Protein AF-X1VFQ1-F1 (afdb_monomer)

Nearest PDB structures (foldseek):
  4fo6-assembly1_A  TM=7.224E-01  e=3.442E-01  Homo sapiens
  3c5g-assembly1_A  TM=5.691E-01  e=2.830E-01  unclassified
  1no5-assembly2_B  TM=5.236E-01  e=2.484E-01  Haemophilus influenzae
  3c5g-assembly2_B  TM=5.662E-01  e=6.609E-01  unclassified
  5gz6-assembly1_B  TM=4.520E-01  e=1.679E-01  Ureibacillus thermosphaericus

Mean predicted aligned error: 2.67 Å

Sequence (79 aa):
MNKNEILRVAANEFAEKVHKLSSPLEIAIIGSVAGDDPYPNDLDLVIIIRNLEEITTIAKYARQISRHYHGWEVFLFDE

Solvent-accessible surface area (backbone atoms only — not comparable to full-atom values): 4641 Å² total; per-residue (Å²): 129,57,68,67,55,47,46,52,52,33,51,49,55,40,48,64,58,47,70,74,48,89,36,64,75,46,76,46,68,37,65,48,60,60,68,65,46,94,77,54,83,50,39,40,33,42,35,37,24,77,54,75,90,51,50,73,58,52,53,50,45,57,58,59,36,50,81,72,49,80,50,65,48,77,49,78,43,75,120

InterPro domains:
  IPR043519 Nucleotidyltransferase superfamily [SSF81301] (10-78)

Organism: NCBI:txid412755

Radius of gyration: 12.19 Å; Cα contacts (8 Å, |Δi|>4): 121; chains: 1; bounding box: 32×21×31 Å

Secondary structure (DSSP, 8-state):
--HHHHHHHHHHHHHHHHTTSSSEEEEEEEHHHHTT-SS---EEEEEEES-STTHHHHHHHHHHGGGT-S-EEEEEEE-

pLDDT: mean 95.04, std 4.71, range [61.31, 98.19]

Structure (mmCIF, N/CA/C/O backbone):
data_AF-X1VFQ1-F1
#
_entry.id   AF-X1VFQ1-F1
#
loop_
_atom_site.group_PDB
_atom_site.id
_atom_site.type_symbol
_atom_site.label_atom_id
_atom_site.label_alt_id
_atom_site.label_comp_id
_atom_site.label_asym_id
_atom_site.label_entity_id
_atom_site.label_seq_id
_atom_site.pdbx_PDB_ins_code
_atom_site.Cartn_x
_atom_site.Cartn_y
_atom_site.Cartn_z
_atom_site.occupancy
_atom_site.B_iso_or_equiv
_atom_site.auth_seq_id
_atom_site.auth_comp_id
_atom_site.auth_asym_id
_atom_site.auth_atom_id
_atom_site.pdbx_PDB_model_num
ATOM 1 N N . MET A 1 1 ? 18.706 4.408 -8.666 1.00 61.31 1 MET A N 1
ATOM 2 C CA . MET A 1 1 ? 17.812 3.384 -8.096 1.00 61.31 1 MET A CA 1
ATOM 3 C C . MET A 1 1 ? 16.911 2.914 -9.221 1.00 61.31 1 MET A C 1
ATOM 5 O O . MET A 1 1 ? 16.423 3.760 -9.966 1.00 61.31 1 MET A O 1
ATOM 9 N N . ASN A 1 2 ? 16.797 1.605 -9.420 1.00 87.00 2 ASN A N 1
ATOM 10 C CA . ASN A 1 2 ? 15.903 1.018 -10.417 1.00 87.00 2 ASN A CA 1
ATOM 11 C C . ASN A 1 2 ? 14.457 1.454 -10.101 1.00 87.00 2 ASN A C 1
ATOM 13 O O . ASN A 1 2 ? 14.095 1.575 -8.931 1.00 87.00 2 ASN A O 1
ATOM 17 N N . LYS A 1 3 ? 13.621 1.714 -11.113 1.00 89.69 3 LYS A N 1
ATOM 18 C CA . LYS A 1 3 ? 12.217 2.096 -10.894 1.00 89.69 3 LYS A CA 1
ATOM 19 C C . LYS A 1 3 ? 11.479 1.045 -10.060 1.00 89.69 3 LYS A C 1
ATOM 21 O O . LYS A 1 3 ? 10.774 1.410 -9.128 1.00 89.69 3 LYS A O 1
ATOM 26 N N . ASN A 1 4 ? 11.743 -0.239 -10.304 1.00 91.12 4 ASN A N 1
ATOM 27 C CA . ASN A 1 4 ? 11.234 -1.334 -9.474 1.00 91.12 4 ASN A CA 1
ATOM 28 C C . ASN A 1 4 ? 11.620 -1.191 -7.994 1.00 91.12 4 ASN A C 1
ATOM 30 O O . ASN A 1 4 ? 10.785 -1.361 -7.111 1.00 91.12 4 ASN A O 1
ATOM 34 N N . GLU A 1 5 ? 12.874 -0.835 -7.707 1.00 92.88 5 GLU A N 1
ATOM 35 C CA . GLU A 1 5 ? 13.337 -0.610 -6.333 1.00 92.88 5 GLU A CA 1
ATOM 36 C C . GLU A 1 5 ? 12.612 0.580 -5.691 1.00 92.88 5 GLU A C 1
ATOM 38 O O . GLU A 1 5 ? 12.184 0.475 -4.546 1.00 92.88 5 GLU A O 1
ATOM 43 N N . ILE A 1 6 ? 12.418 1.686 -6.424 1.00 94.19 6 ILE A N 1
ATOM 44 C CA . ILE A 1 6 ? 11.667 2.860 -5.940 1.00 94.19 6 ILE A CA 1
ATOM 45 C C . ILE A 1 6 ? 10.240 2.466 -5.549 1.00 94.19 6 ILE A C 1
ATOM 47 O O . ILE A 1 6 ? 9.785 2.812 -4.458 1.00 94.19 6 ILE A O 1
ATOM 51 N N . LEU A 1 7 ? 9.544 1.722 -6.412 1.00 96.00 7 LEU A N 1
ATOM 52 C CA . LEU A 1 7 ? 8.163 1.305 -6.166 1.00 96.00 7 LEU A CA 1
ATOM 53 C C . LEU A 1 7 ? 8.070 0.320 -4.992 1.00 96.00 7 LEU A C 1
ATOM 55 O O . LEU A 1 7 ? 7.188 0.460 -4.149 1.00 96.00 7 LEU A O 1
ATOM 59 N N . ARG A 1 8 ? 9.015 -0.620 -4.863 1.00 95.31 8 ARG A N 1
ATOM 60 C CA . ARG A 1 8 ? 9.065 -1.552 -3.722 1.00 95.31 8 ARG A CA 1
ATOM 61 C C . ARG A 1 8 ? 9.384 -0.843 -2.402 1.00 95.31 8 ARG A C 1
ATOM 63 O O . ARG A 1 8 ? 8.794 -1.176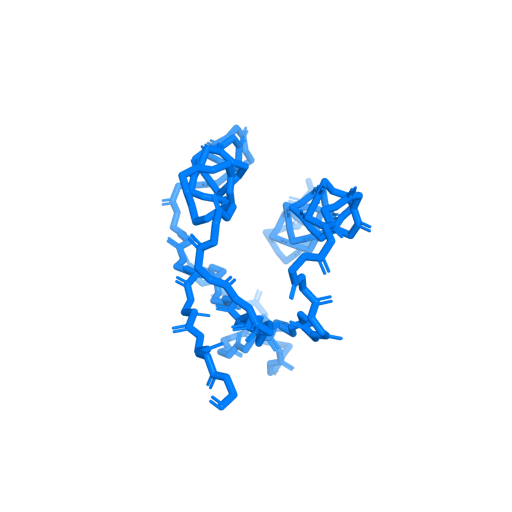 -1.379 1.00 95.31 8 ARG A O 1
ATOM 70 N N . VAL A 1 9 ? 10.254 0.170 -2.411 1.00 95.75 9 VAL A N 1
ATOM 71 C CA . VAL A 1 9 ? 10.505 1.024 -1.235 1.00 95.75 9 VAL A CA 1
ATOM 72 C C . VAL A 1 9 ? 9.248 1.807 -0.849 1.00 95.75 9 VAL A C 1
ATOM 74 O O . VAL A 1 9 ? 8.909 1.867 0.332 1.00 95.75 9 VAL A O 1
ATOM 77 N N . ALA A 1 10 ? 8.528 2.362 -1.828 1.00 96.56 10 ALA A N 1
ATOM 78 C CA . ALA A 1 10 ? 7.266 3.058 -1.591 1.00 96.56 10 ALA A CA 1
ATOM 79 C C . ALA A 1 10 ? 6.202 2.126 -0.982 1.00 96.56 10 ALA A C 1
ATOM 81 O O . ALA A 1 10 ? 5.588 2.481 0.024 1.00 96.56 10 ALA A O 1
ATOM 82 N N . ALA A 1 11 ? 6.038 0.922 -1.540 1.00 97.12 11 ALA A N 1
ATOM 83 C CA . ALA A 1 11 ? 5.129 -0.102 -1.028 1.00 97.12 11 ALA A CA 1
ATOM 84 C C . ALA A 1 11 ? 5.464 -0.501 0.417 1.00 97.12 11 ALA A C 1
ATOM 86 O O . ALA A 1 11 ? 4.577 -0.518 1.269 1.00 97.12 11 ALA A O 1
ATOM 87 N N . ASN A 1 12 ? 6.745 -0.748 0.712 1.00 97.12 12 ASN A N 1
ATOM 88 C CA . ASN A 1 12 ? 7.196 -1.100 2.058 1.00 97.12 12 ASN A CA 1
ATOM 89 C C . ASN A 1 12 ? 6.926 0.022 3.064 1.00 97.12 12 ASN A C 1
ATOM 91 O O . ASN A 1 12 ? 6.397 -0.238 4.139 1.00 97.12 12 ASN A O 1
ATOM 95 N N . GLU A 1 13 ? 7.221 1.278 2.719 1.00 97.06 13 GLU A N 1
ATOM 96 C CA . GLU A 1 13 ? 6.935 2.401 3.615 1.00 97.06 13 GLU A CA 1
ATOM 97 C C . GLU A 1 13 ? 5.434 2.555 3.891 1.00 97.06 13 GLU A C 1
ATOM 99 O O . GLU A 1 13 ? 5.033 2.854 5.020 1.00 97.06 13 GLU A O 1
ATOM 104 N N . PHE A 1 14 ? 4.597 2.390 2.865 1.00 97.81 14 PHE A N 1
ATOM 105 C CA . PHE A 1 14 ? 3.150 2.395 3.043 1.00 97.81 14 PHE A CA 1
ATOM 106 C C . PHE A 1 14 ? 2.718 1.273 3.990 1.00 97.81 14 PHE A C 1
ATOM 108 O O . PHE A 1 14 ? 2.048 1.551 4.986 1.00 97.81 14 PHE A O 1
ATOM 115 N N . ALA A 1 15 ? 3.163 0.040 3.732 1.00 98.00 15 ALA A N 1
ATOM 116 C CA . ALA A 1 15 ? 2.838 -1.123 4.546 1.00 98.00 15 ALA A CA 1
ATOM 117 C C . ALA A 1 15 ? 3.283 -0.947 6.006 1.00 98.00 15 ALA A C 1
ATOM 119 O O . ALA A 1 15 ? 2.487 -1.166 6.914 1.00 98.00 15 ALA A O 1
ATOM 120 N N . GLU A 1 16 ? 4.499 -0.458 6.264 1.00 97.94 16 GLU A N 1
ATOM 121 C CA . GLU A 1 16 ? 5.002 -0.197 7.621 1.00 97.94 16 GLU A CA 1
ATOM 122 C C . GLU A 1 16 ? 4.154 0.814 8.402 1.00 97.94 16 GLU A C 1
ATOM 124 O O . GLU A 1 16 ? 4.031 0.717 9.626 1.00 97.94 16 GLU A O 1
ATOM 129 N N . LYS A 1 17 ? 3.594 1.822 7.727 1.00 97.81 17 LYS A N 1
ATOM 130 C CA . LYS A 1 17 ? 2.700 2.797 8.368 1.00 97.81 17 LYS A CA 1
ATOM 131 C C . LYS A 1 17 ? 1.326 2.201 8.618 1.00 97.81 17 LYS A C 1
ATOM 133 O O . LYS A 1 17 ? 0.782 2.377 9.703 1.00 97.81 17 LYS A O 1
ATOM 138 N N . VAL A 1 18 ? 0.785 1.503 7.626 1.00 97.50 18 VAL A N 1
ATOM 139 C CA . VAL A 1 18 ? -0.542 0.895 7.685 1.00 97.50 18 VAL A CA 1
ATOM 140 C C . VAL A 1 18 ? -0.582 -0.230 8.719 1.00 97.50 18 VAL A C 1
ATOM 142 O O . VAL A 1 18 ? -1.505 -0.256 9.517 1.00 97.50 18 VAL A O 1
ATOM 145 N N . HIS A 1 19 ? 0.451 -1.065 8.843 1.00 96.44 19 HIS A N 1
ATOM 146 C CA . HIS A 1 19 ? 0.526 -2.121 9.866 1.00 96.44 19 HIS A CA 1
ATOM 147 C C . HIS A 1 19 ? 0.496 -1.623 11.322 1.00 96.44 19 HIS A C 1
ATOM 149 O O . HIS A 1 19 ? 0.332 -2.426 12.236 1.00 96.44 19 HIS A O 1
ATOM 155 N N . LYS A 1 20 ? 0.656 -0.315 11.566 1.00 97.06 20 LYS A N 1
ATOM 156 C CA . LYS A 1 20 ? 0.501 0.288 12.903 1.00 97.06 20 LYS A CA 1
ATOM 157 C C . LYS A 1 20 ? -0.960 0.579 13.259 1.00 97.06 20 LYS A C 1
ATOM 159 O O . LYS A 1 20 ? -1.233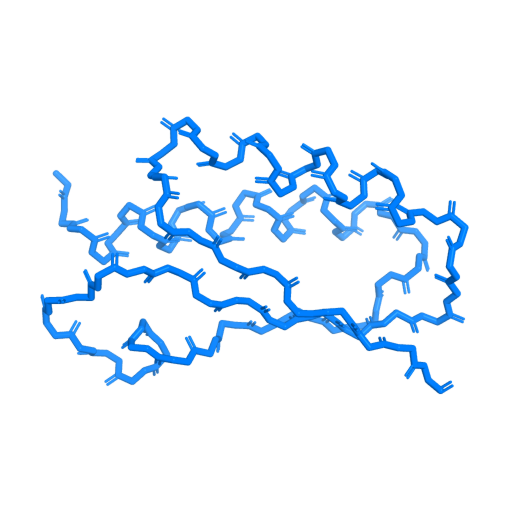 0.955 14.395 1.00 97.06 20 LYS A O 1
ATOM 164 N N . LEU A 1 21 ? -1.860 0.466 12.287 1.00 97.56 21 LEU A N 1
ATOM 165 C CA . LEU A 1 21 ? -3.296 0.657 12.437 1.00 97.56 21 LEU A CA 1
ATOM 166 C C . LEU A 1 21 ? -3.961 -0.644 12.902 1.00 97.56 21 LEU A C 1
ATOM 168 O O . LEU A 1 21 ? -3.396 -1.729 12.777 1.00 97.56 21 LEU A O 1
ATOM 172 N N . SER A 1 22 ? -5.170 -0.530 13.444 1.00 97.00 22 SER A N 1
ATOM 173 C CA . SER A 1 22 ? -5.921 -1.683 13.969 1.00 97.00 22 SER A CA 1
ATOM 174 C C . SER A 1 22 ? -6.799 -2.381 12.921 1.00 97.00 22 SER A C 1
ATOM 176 O O . SER A 1 22 ? -7.173 -3.543 13.092 1.00 97.00 22 SER A O 1
ATOM 178 N N . SER A 1 23 ? -7.133 -1.666 11.847 1.00 96.81 23 SER A N 1
ATOM 179 C CA . SER A 1 23 ? -8.011 -2.102 10.760 1.00 96.81 23 SER A CA 1
ATOM 180 C C . SER A 1 23 ? -7.389 -3.058 9.726 1.00 96.81 23 SER A C 1
ATOM 182 O O . SER A 1 23 ? -8.130 -3.922 9.259 1.00 96.81 23 SER A O 1
ATOM 184 N N . PRO A 1 24 ? -6.100 -2.980 9.336 1.00 97.25 24 PRO A N 1
ATOM 185 C CA . PRO A 1 24 ? -5.572 -3.794 8.238 1.00 97.25 24 PRO A CA 1
ATOM 186 C C . 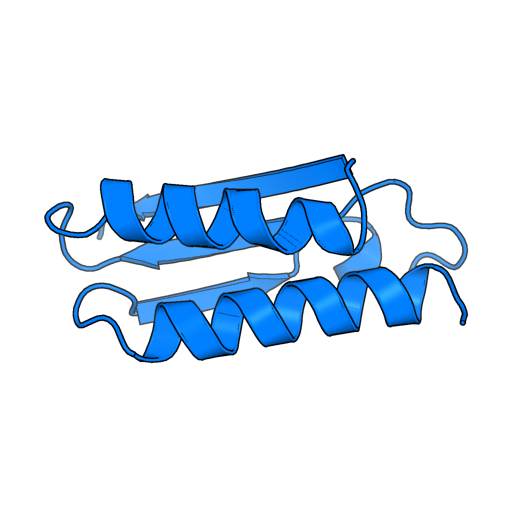PRO A 1 24 ? -5.435 -5.273 8.601 1.00 97.25 24 PRO A C 1
ATOM 188 O O . PRO A 1 24 ? -4.876 -5.625 9.640 1.00 97.25 24 PRO A O 1
ATOM 191 N N . LEU A 1 25 ? -5.915 -6.136 7.710 1.00 97.12 25 LEU A N 1
ATOM 192 C CA . LEU A 1 25 ? -5.771 -7.590 7.768 1.00 97.12 25 LEU A CA 1
ATOM 193 C C . LEU A 1 25 ? -4.656 -8.073 6.840 1.00 97.12 25 LEU A C 1
ATOM 195 O O . LEU A 1 25 ? -3.817 -8.872 7.247 1.00 97.12 25 LEU A O 1
ATOM 199 N N . GLU A 1 26 ? -4.626 -7.554 5.613 1.00 97.12 26 GLU A N 1
ATOM 200 C CA . GLU A 1 26 ? -3.677 -7.955 4.577 1.00 97.12 26 GLU A CA 1
ATOM 201 C C . GLU A 1 26 ? -3.320 -6.764 3.687 1.00 97.12 26 GLU A C 1
ATOM 203 O O . GLU A 1 26 ? -4.152 -5.887 3.448 1.00 97.12 26 GLU A O 1
ATOM 208 N N . ILE A 1 27 ? -2.075 -6.735 3.206 1.00 97.81 27 ILE A N 1
ATOM 209 C CA . ILE A 1 27 ? -1.583 -5.780 2.211 1.00 97.81 27 ILE A CA 1
ATOM 210 C C . ILE A 1 27 ? -0.788 -6.571 1.177 1.00 97.81 27 ILE A C 1
ATOM 212 O O . ILE A 1 27 ? 0.122 -7.314 1.548 1.00 97.81 27 ILE A O 1
ATOM 216 N N . ALA A 1 28 ? -1.079 -6.381 -0.107 1.00 97.81 28 ALA A N 1
ATOM 217 C CA . ALA A 1 28 ? -0.318 -7.008 -1.181 1.00 97.81 28 ALA A CA 1
ATOM 218 C C . ALA A 1 28 ? -0.039 -6.028 -2.322 1.00 97.81 28 ALA A C 1
ATOM 220 O O . ALA A 1 28 ? -0.833 -5.134 -2.614 1.00 97.81 28 ALA A O 1
ATOM 221 N N . ILE A 1 29 ? 1.108 -6.216 -2.973 1.00 97.69 29 ILE A N 1
ATOM 222 C CA . ILE A 1 29 ? 1.404 -5.582 -4.259 1.00 97.69 29 ILE A CA 1
ATOM 223 C C . ILE A 1 29 ? 0.696 -6.400 -5.336 1.00 97.69 29 ILE A C 1
ATOM 225 O O . ILE A 1 29 ? 0.790 -7.628 -5.335 1.00 97.69 29 ILE A O 1
ATOM 229 N N . ILE A 1 30 ? 0.020 -5.723 -6.257 1.00 97.44 30 ILE A N 1
ATOM 230 C CA . ILE A 1 30 ? -0.597 -6.326 -7.440 1.00 97.44 30 ILE A CA 1
ATOM 231 C C . ILE A 1 30 ? -0.039 -5.658 -8.708 1.00 97.44 30 ILE A C 1
ATOM 233 O O . ILE A 1 30 ? 0.856 -4.814 -8.641 1.00 97.44 30 ILE A O 1
ATOM 237 N N . GLY A 1 31 ? -0.520 -6.075 -9.877 1.00 95.94 31 GLY A N 1
ATOM 238 C CA . GLY A 1 31 ? -0.148 -5.444 -11.143 1.00 95.94 31 GLY A CA 1
ATOM 239 C C . GLY A 1 31 ? 1.305 -5.694 -11.566 1.00 95.94 31 GLY A C 1
ATOM 240 O O . GLY A 1 31 ? 1.897 -6.735 -11.266 1.00 95.94 31 GLY A O 1
ATOM 241 N N . SER A 1 32 ? 1.870 -4.741 -12.311 1.00 95.38 32 SER A N 1
ATOM 242 C CA . SER A 1 32 ? 3.153 -4.893 -13.020 1.00 95.38 32 SER A CA 1
ATOM 243 C C . SER A 1 32 ? 4.339 -5.189 -12.089 1.00 95.38 32 SER A C 1
ATOM 245 O O . SER A 1 32 ? 5.169 -6.047 -12.392 1.00 95.38 32 SER A O 1
ATOM 247 N N . VAL A 1 33 ? 4.382 -4.558 -10.911 1.00 95.62 33 VAL A N 1
ATOM 248 C CA . VAL A 1 33 ? 5.427 -4.789 -9.896 1.00 95.62 33 VAL A CA 1
ATOM 249 C C . VAL A 1 33 ? 5.330 -6.193 -9.289 1.00 95.62 33 VAL A C 1
ATOM 251 O O . VAL A 1 33 ? 6.355 -6.808 -8.997 1.00 95.62 33 VAL A O 1
ATOM 254 N N . ALA A 1 34 ? 4.118 -6.726 -9.107 1.00 96.31 34 ALA A N 1
ATOM 255 C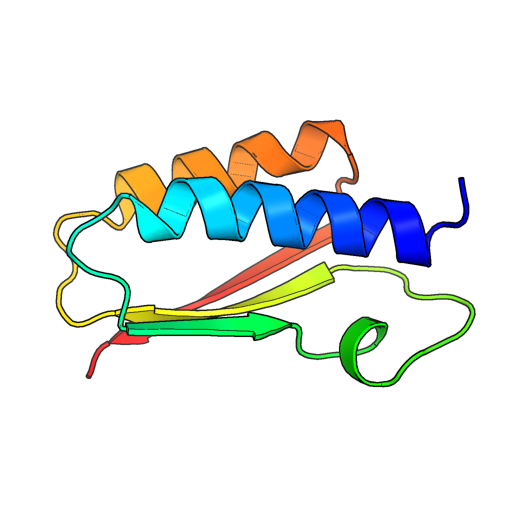 CA . ALA A 1 34 ? 3.927 -8.096 -8.624 1.00 96.31 34 ALA A CA 1
ATOM 256 C C . ALA A 1 34 ? 4.333 -9.146 -9.669 1.00 96.31 34 ALA A C 1
ATOM 258 O O . ALA A 1 34 ? 4.782 -10.228 -9.306 1.00 96.31 34 ALA A O 1
ATOM 259 N N . GLY A 1 35 ? 4.196 -8.814 -10.956 1.00 95.00 35 GLY A N 1
ATOM 260 C CA . GLY A 1 35 ? 4.613 -9.654 -12.080 1.00 95.00 35 GLY A CA 1
ATOM 261 C C . GLY A 1 35 ? 6.090 -9.532 -12.468 1.00 95.00 35 GLY A C 1
ATOM 262 O O . GLY A 1 35 ? 6.464 -10.066 -13.509 1.00 95.00 35 GLY A O 1
ATOM 263 N N . ASP A 1 36 ? 6.907 -8.819 -11.681 1.00 91.94 36 ASP A N 1
ATOM 264 C CA . ASP A 1 36 ? 8.321 -8.541 -11.969 1.00 91.94 36 ASP A CA 1
ATOM 265 C C . ASP A 1 36 ? 8.561 -7.938 -13.369 1.00 91.94 36 ASP A C 1
ATOM 267 O O . ASP A 1 36 ? 9.570 -8.217 -14.024 1.00 91.94 36 ASP A O 1
ATOM 271 N N . ASP A 1 37 ? 7.641 -7.081 -13.832 1.00 94.12 37 ASP A N 1
ATOM 272 C CA . ASP A 1 37 ? 7.817 -6.329 -15.076 1.00 94.12 37 ASP A CA 1
ATOM 273 C C . ASP A 1 37 ? 9.145 -5.549 -15.009 1.00 94.12 37 ASP A C 1
ATOM 275 O O . ASP A 1 37 ? 9.386 -4.849 -14.021 1.00 94.12 37 ASP A O 1
ATOM 279 N N . PRO A 1 38 ? 10.038 -5.638 -16.011 1.00 90.62 38 PRO A N 1
ATOM 280 C CA . PRO A 1 38 ? 11.285 -4.873 -16.020 1.00 90.62 38 PRO A CA 1
ATOM 281 C C . PRO A 1 38 ? 11.079 -3.348 -16.099 1.00 90.62 38 PRO A C 1
ATOM 283 O O . PRO A 1 38 ? 11.990 -2.594 -15.743 1.00 90.62 38 PRO A O 1
ATOM 286 N N . TYR A 1 39 ? 9.905 -2.884 -16.534 1.00 91.94 39 TYR A N 1
ATOM 287 C CA . TYR A 1 39 ? 9.568 -1.481 -16.785 1.00 91.94 39 TYR A CA 1
ATOM 288 C C . TYR A 1 39 ? 8.195 -1.086 -16.199 1.00 91.94 39 TYR A C 1
ATOM 290 O O . TYR A 1 39 ? 7.341 -0.573 -16.928 1.00 91.94 39 TYR A O 1
ATOM 298 N N . PRO A 1 40 ? 7.973 -1.243 -14.880 1.00 93.12 40 PRO A N 1
ATOM 299 C CA . PRO A 1 40 ? 6.681 -0.949 -14.269 1.00 93.12 40 PRO A CA 1
ATOM 300 C C . PRO A 1 40 ? 6.359 0.543 -14.394 1.00 93.12 40 PRO A C 1
ATOM 302 O O . PRO A 1 40 ? 7.247 1.399 -14.285 1.00 93.12 40 PRO A O 1
ATOM 305 N N . ASN A 1 41 ? 5.093 0.884 -14.628 1.00 91.19 41 ASN A N 1
ATOM 306 C CA . ASN A 1 41 ? 4.660 2.274 -14.807 1.00 91.19 41 ASN A CA 1
ATOM 30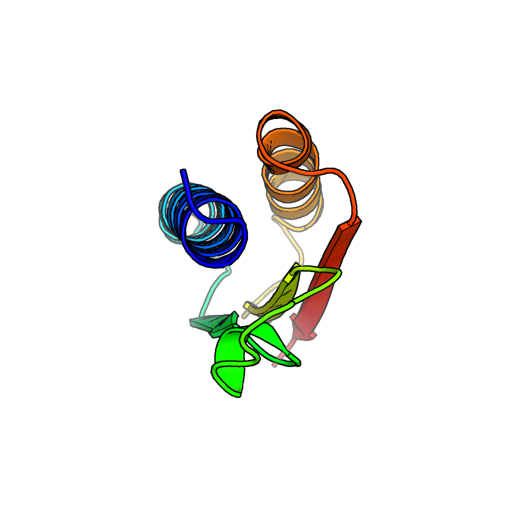7 C C . ASN A 1 41 ? 4.002 2.886 -13.575 1.0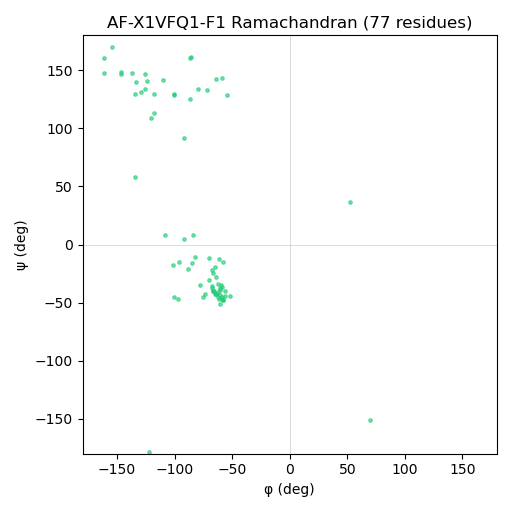0 91.19 41 ASN A C 1
ATOM 309 O O . ASN A 1 41 ? 3.980 4.111 -13.456 1.00 91.19 41 ASN A O 1
ATOM 313 N N . ASP A 1 42 ? 3.580 2.049 -12.649 1.00 95.19 42 ASP A N 1
ATOM 314 C CA . ASP A 1 42 ? 2.769 2.361 -11.488 1.00 95.19 42 ASP A CA 1
ATOM 315 C C . ASP A 1 42 ? 3.010 1.344 -10.367 1.00 95.19 42 ASP A C 1
ATOM 317 O O . ASP A 1 42 ? 3.709 0.341 -10.532 1.00 95.19 42 ASP A O 1
ATOM 321 N N . LEU A 1 43 ? 2.480 1.663 -9.191 1.00 96.94 43 LEU A N 1
ATOM 322 C CA . LEU A 1 43 ? 2.401 0.772 -8.046 1.00 96.94 43 LEU A CA 1
ATOM 323 C C . LEU A 1 43 ? 0.932 0.549 -7.694 1.00 96.94 43 LEU A C 1
ATOM 325 O O . LEU A 1 43 ? 0.284 1.456 -7.175 1.00 96.94 43 LEU A O 1
ATOM 329 N N . ASP A 1 44 ? 0.462 -0.675 -7.883 1.00 97.69 44 ASP A N 1
ATOM 330 C CA . ASP A 1 44 ? -0.869 -1.083 -7.458 1.00 97.69 44 ASP A CA 1
ATOM 331 C C . ASP A 1 44 ? -0.780 -1.859 -6.145 1.00 97.69 44 ASP A C 1
ATOM 333 O O . ASP A 1 44 ? -0.012 -2.818 -6.004 1.00 97.69 44 ASP A O 1
ATOM 337 N N . LEU A 1 45 ? -1.576 -1.446 -5.165 1.00 98.19 45 LEU A N 1
ATOM 338 C CA . LEU A 1 45 ? -1.652 -2.070 -3.851 1.00 98.19 45 LEU A CA 1
ATOM 339 C C . LEU A 1 45 ? -3.087 -2.474 -3.557 1.00 98.19 45 LEU A C 1
ATOM 341 O O . LEU A 1 45 ? -4.014 -1.713 -3.816 1.00 98.19 45 LEU A O 1
ATOM 345 N N . VAL A 1 46 ? -3.263 -3.632 -2.933 1.00 98.12 46 VAL A N 1
ATOM 346 C CA . VAL A 1 46 ? -4.525 -4.014 -2.300 1.00 98.12 46 VAL A CA 1
ATOM 347 C C . VAL A 1 46 ? -4.365 -4.030 -0.787 1.00 98.12 46 VAL A C 1
ATOM 349 O O . VAL A 1 46 ? -3.324 -4.441 -0.273 1.00 98.12 46 VAL A O 1
ATOM 352 N N . ILE A 1 47 ? -5.399 -3.580 -0.080 1.00 98.00 47 ILE A N 1
ATOM 353 C CA . ILE A 1 47 ? -5.537 -3.697 1.367 1.00 98.00 47 ILE A CA 1
ATOM 354 C C . ILE A 1 47 ? -6.901 -4.297 1.716 1.00 98.00 47 ILE A C 1
ATOM 356 O O . ILE A 1 47 ? -7.934 -3.834 1.233 1.00 98.00 47 ILE A O 1
ATOM 360 N N . ILE A 1 48 ? -6.891 -5.307 2.583 1.00 97.94 48 ILE A N 1
ATOM 361 C CA . ILE A 1 48 ? -8.093 -5.859 3.218 1.00 97.94 48 ILE A CA 1
ATOM 362 C C . ILE A 1 48 ? -8.171 -5.285 4.631 1.00 97.94 48 ILE A C 1
ATOM 364 O O . ILE A 1 48 ? -7.179 -5.329 5.365 1.00 97.94 48 ILE A O 1
ATOM 368 N N . ILE A 1 49 ? -9.320 -4.737 5.020 1.00 97.69 49 ILE A N 1
ATOM 369 C CA . ILE A 1 49 ? -9.542 -4.106 6.327 1.00 97.69 49 ILE A CA 1
ATOM 370 C C . ILE A 1 49 ? -10.754 -4.708 7.047 1.00 97.69 49 ILE A C 1
ATOM 372 O O . ILE A 1 49 ? -11.751 -5.045 6.425 1.00 97.69 49 ILE A O 1
ATOM 376 N N . ARG A 1 50 ? -10.705 -4.784 8.381 1.00 97.00 50 ARG A N 1
ATOM 377 C CA . ARG A 1 50 ? -11.835 -5.266 9.206 1.00 97.00 50 ARG A CA 1
ATOM 378 C C . ARG A 1 50 ? -12.878 -4.194 9.548 1.00 97.00 50 ARG A C 1
ATOM 380 O O . ARG A 1 50 ? -13.932 -4.507 10.081 1.00 97.00 50 ARG A O 1
ATOM 387 N N . ASN A 1 51 ? -12.550 -2.910 9.378 1.00 95.00 51 ASN A N 1
ATOM 388 C CA . ASN A 1 51 ? -13.463 -1.792 9.638 1.00 95.00 51 ASN A CA 1
ATOM 389 C C . ASN A 1 51 ? -12.995 -0.503 8.945 1.00 95.00 51 ASN A C 1
ATOM 391 O O . ASN A 1 51 ? -11.816 -0.345 8.631 1.00 95.00 51 ASN A O 1
ATOM 395 N N . LEU A 1 52 ? -13.921 0.445 8.777 1.00 96.06 52 LEU A N 1
ATOM 396 C CA . LEU A 1 52 ? -13.711 1.685 8.023 1.00 96.06 52 LEU A CA 1
ATOM 397 C C . LEU A 1 52 ? -13.216 2.880 8.860 1.00 96.06 52 LEU A C 1
ATOM 399 O O . LEU A 1 52 ? -13.091 3.986 8.330 1.00 96.06 52 LEU A O 1
ATOM 403 N N . GLU A 1 53 ? -12.932 2.701 10.152 1.00 96.81 53 GLU A N 1
ATOM 404 C CA . GLU A 1 53 ? -12.641 3.815 11.072 1.00 96.81 53 GLU A CA 1
ATOM 405 C C . GLU A 1 53 ? -11.357 4.572 10.695 1.00 96.81 53 GLU A C 1
ATOM 407 O O . GLU A 1 53 ? -11.231 5.777 10.928 1.00 96.81 53 GLU A O 1
ATOM 412 N N . GLU A 1 54 ? -10.408 3.888 10.051 1.00 96.94 54 GLU A N 1
ATOM 413 C CA . GLU A 1 54 ? -9.076 4.421 9.762 1.00 96.94 54 GLU A CA 1
ATOM 414 C C . GLU A 1 54 ? -8.843 4.753 8.274 1.00 96.94 54 GLU A C 1
ATOM 416 O O . GLU A 1 54 ? -7.727 5.140 7.915 1.00 96.94 54 GLU A O 1
ATOM 421 N N . ILE A 1 55 ? -9.874 4.704 7.406 1.00 96.31 55 ILE A N 1
ATOM 422 C CA . ILE A 1 55 ? -9.738 4.988 5.954 1.00 96.31 55 ILE A CA 1
ATOM 423 C C . ILE A 1 55 ? -9.033 6.325 5.708 1.00 96.31 55 ILE A C 1
ATOM 425 O O . ILE A 1 55 ? -8.132 6.424 4.876 1.00 96.31 55 ILE A O 1
ATOM 429 N N . THR A 1 56 ? -9.407 7.372 6.449 1.00 97.44 56 THR A N 1
ATOM 430 C CA . THR A 1 56 ? -8.808 8.705 6.267 1.00 97.44 56 THR A CA 1
ATOM 431 C C . THR A 1 56 ? -7.306 8.699 6.574 1.00 97.44 56 THR A C 1
ATOM 433 O O . THR A 1 56 ? -6.534 9.421 5.939 1.00 97.44 56 THR A O 1
ATOM 436 N N . THR A 1 57 ? -6.866 7.890 7.537 1.00 98.19 57 THR A N 1
ATOM 437 C CA . THR A 1 57 ? -5.447 7.737 7.881 1.00 98.19 57 THR A CA 1
ATOM 438 C C . THR A 1 57 ? -4.715 6.918 6.820 1.00 98.19 57 THR A C 1
ATOM 440 O O . THR A 1 57 ? -3.645 7.338 6.376 1.00 98.19 57 THR A O 1
ATOM 443 N N . ILE A 1 58 ? -5.321 5.832 6.329 1.00 97.62 58 ILE A N 1
ATOM 444 C CA . ILE A 1 58 ? -4.792 5.026 5.217 1.00 97.62 58 ILE A CA 1
ATOM 445 C C . ILE A 1 58 ? -4.601 5.898 3.967 1.00 97.62 58 ILE A C 1
ATOM 447 O O . ILE A 1 58 ? -3.512 5.925 3.394 1.00 97.62 58 ILE A O 1
ATOM 451 N N . ALA A 1 59 ? -5.599 6.706 3.599 1.00 96.75 59 ALA A N 1
ATOM 452 C CA . ALA A 1 59 ? -5.517 7.629 2.466 1.00 96.75 59 ALA A CA 1
ATOM 453 C C . ALA A 1 59 ? -4.397 8.676 2.634 1.00 96.75 59 ALA A C 1
ATOM 455 O O . ALA A 1 59 ? -3.703 9.020 1.673 1.00 96.75 59 ALA A O 1
ATOM 456 N N . LYS 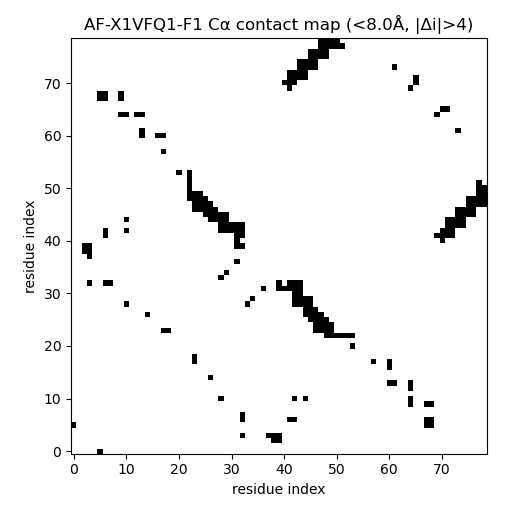A 1 60 ? -4.163 9.170 3.860 1.00 97.69 60 LYS A N 1
ATOM 457 C CA . LYS A 1 60 ? -3.023 10.057 4.156 1.00 97.69 60 LYS A CA 1
ATOM 458 C C . LYS A 1 60 ? -1.687 9.341 3.965 1.00 97.69 60 LYS A C 1
ATOM 460 O O . LYS A 1 60 ? -0.770 9.942 3.407 1.00 97.69 60 LYS A O 1
ATOM 465 N N . TYR A 1 61 ? -1.560 8.089 4.406 1.00 97.38 61 TYR A N 1
ATOM 466 C CA . TYR A 1 61 ? -0.343 7.297 4.207 1.00 97.38 61 TYR A CA 1
ATOM 467 C C . TYR A 1 61 ? -0.093 6.986 2.731 1.00 97.38 61 TYR A C 1
ATOM 469 O O . TYR A 1 61 ? 1.039 7.146 2.277 1.00 97.38 61 TYR A O 1
ATOM 477 N N . ALA A 1 62 ? -1.140 6.668 1.967 1.00 96.19 62 ALA A N 1
ATOM 478 C CA . ALA A 1 62 ? -1.059 6.507 0.518 1.00 96.19 62 ALA A CA 1
ATOM 479 C C . ALA A 1 62 ? -0.595 7.812 -0.157 1.00 96.19 62 ALA A C 1
ATOM 481 O O . ALA A 1 62 ? 0.346 7.832 -0.937 1.00 96.19 62 ALA A O 1
ATOM 482 N N . ARG A 1 63 ? -1.120 8.976 0.243 1.00 96.06 63 ARG A N 1
ATOM 483 C CA . ARG A 1 63 ? -0.620 10.251 -0.302 1.00 96.06 63 ARG A CA 1
ATOM 484 C C . ARG A 1 63 ? 0.873 10.471 -0.041 1.00 96.06 63 ARG A C 1
ATOM 486 O O . ARG A 1 63 ? 1.563 11.029 -0.895 1.00 96.06 63 ARG A O 1
ATOM 493 N N . GLN A 1 64 ? 1.380 10.045 1.114 1.00 95.44 64 GLN A N 1
ATOM 494 C CA . GLN A 1 64 ? 2.780 10.245 1.493 1.00 95.44 64 GLN A CA 1
ATOM 495 C C . GLN A 1 64 ? 3.767 9.459 0.620 1.00 95.44 64 GLN A C 1
ATOM 497 O O . GLN A 1 64 ? 4.900 9.920 0.475 1.00 95.44 64 GLN A O 1
ATOM 502 N N . ILE A 1 65 ? 3.360 8.350 -0.015 1.00 94.19 65 ILE A N 1
ATOM 503 C CA . ILE A 1 65 ? 4.239 7.634 -0.956 1.00 94.19 65 ILE A CA 1
ATOM 504 C C . ILE A 1 65 ? 4.485 8.395 -2.264 1.00 94.19 65 ILE A C 1
ATOM 506 O O . ILE A 1 65 ? 5.463 8.107 -2.952 1.00 94.19 65 ILE A O 1
ATOM 510 N N . SER A 1 66 ? 3.728 9.468 -2.531 1.00 93.56 66 SER A N 1
ATOM 511 C CA . SER A 1 66 ? 4.003 10.403 -3.637 1.00 93.56 66 SER A CA 1
ATOM 512 C C . SER A 1 66 ? 5.392 11.048 -3.576 1.00 93.56 66 SER A C 1
ATOM 514 O O . SER A 1 66 ? 5.847 11.614 -4.563 1.00 93.56 66 SER A O 1
ATOM 516 N N . ARG A 1 67 ? 6.083 10.976 -2.429 1.00 92.25 67 ARG A N 1
ATOM 517 C CA . ARG A 1 67 ? 7.481 11.416 -2.302 1.00 92.25 67 ARG A CA 1
ATOM 518 C C . ARG A 1 67 ? 8.468 10.551 -3.095 1.00 92.25 67 ARG A C 1
ATOM 520 O O . ARG A 1 67 ? 9.565 11.015 -3.380 1.00 92.25 67 ARG A O 1
ATOM 527 N N . HIS A 1 68 ? 8.089 9.311 -3.408 1.00 90.06 68 HIS A N 1
ATOM 528 C CA . HIS A 1 68 ? 8.895 8.363 -4.181 1.00 90.06 68 HIS A CA 1
ATOM 529 C C . HIS A 1 68 ? 8.495 8.352 -5.649 1.00 90.06 68 HIS A C 1
ATOM 531 O O . HIS A 1 68 ? 9.351 8.374 -6.529 1.00 90.06 68 HIS A O 1
ATOM 537 N N . TYR A 1 69 ? 7.188 8.291 -5.905 1.00 88.19 69 TYR A N 1
ATOM 538 C CA . TYR A 1 69 ? 6.628 8.164 -7.243 1.00 88.19 69 TYR A CA 1
ATOM 539 C C . TYR A 1 69 ? 5.152 8.574 -7.249 1.00 88.19 69 TYR A C 1
ATOM 541 O O . TYR A 1 69 ? 4.462 8.373 -6.256 1.00 88.19 69 TYR A O 1
ATOM 549 N N . HIS A 1 70 ? 4.658 9.141 -8.353 1.00 88.31 70 HIS A N 1
ATOM 550 C CA . HIS A 1 70 ? 3.288 9.674 -8.433 1.00 88.31 70 HIS A CA 1
ATOM 551 C C . HIS A 1 70 ? 2.251 8.720 -9.043 1.00 88.31 70 HIS A C 1
ATOM 553 O O . HIS A 1 70 ? 1.063 8.983 -8.898 1.00 88.31 7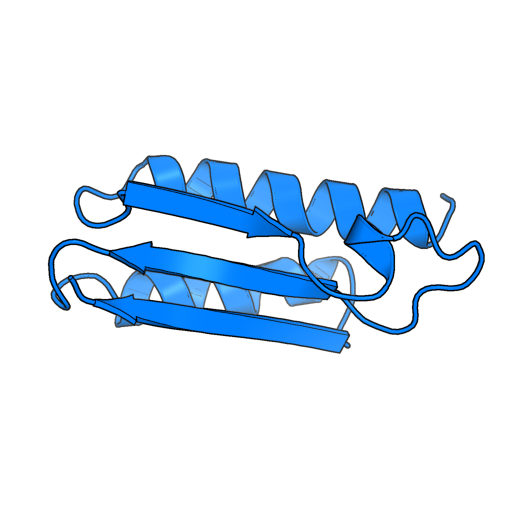0 HIS A O 1
ATOM 559 N N . GLY A 1 71 ? 2.667 7.645 -9.717 1.00 92.56 71 GLY A N 1
ATOM 560 C CA . GLY A 1 71 ? 1.748 6.633 -10.246 1.00 92.56 71 GLY A CA 1
ATOM 561 C C . GLY A 1 71 ? 1.545 5.519 -9.230 1.00 92.56 71 GLY A C 1
ATOM 562 O O . GLY A 1 71 ? 2.347 4.591 -9.184 1.00 92.56 71 GLY A O 1
ATOM 563 N N . TRP A 1 72 ? 0.527 5.642 -8.386 1.00 94.94 72 TRP A N 1
ATOM 564 C CA . TRP A 1 72 ? 0.147 4.596 -7.444 1.00 94.94 72 TRP A CA 1
ATOM 565 C C . TRP A 1 72 ? -1.362 4.576 -7.231 1.00 94.94 72 TRP A C 1
ATOM 567 O O . TRP A 1 72 ? -2.008 5.625 -7.240 1.00 94.94 72 TRP A O 1
ATOM 577 N N . GLU A 1 73 ? -1.892 3.387 -6.970 1.00 96.38 73 GLU A N 1
ATOM 578 C CA . GLU A 1 73 ? -3.286 3.157 -6.611 1.00 96.38 73 GLU A CA 1
ATOM 579 C C . GLU A 1 73 ? -3.353 2.214 -5.401 1.00 96.38 73 GLU A C 1
ATOM 581 O O . GLU A 1 73 ? -2.572 1.270 -5.275 1.00 96.38 73 GLU A O 1
ATOM 586 N N . VAL A 1 74 ? -4.267 2.497 -4.467 1.00 97.25 74 VAL A N 1
ATOM 587 C CA . VAL A 1 74 ? -4.539 1.637 -3.306 1.00 97.25 74 VAL A CA 1
ATOM 588 C C . VAL A 1 74 ? -6.003 1.226 -3.357 1.00 97.25 74 VAL A C 1
ATOM 590 O O . VAL A 1 74 ? -6.890 2.042 -3.103 1.00 97.25 74 VAL A O 1
ATOM 593 N N . PHE A 1 75 ? -6.245 -0.042 -3.664 1.00 97.31 75 PHE A N 1
ATOM 594 C CA . PHE A 1 75 ? -7.558 -0.669 -3.646 1.00 97.31 75 PHE A CA 1
ATOM 595 C C . PHE A 1 75 ? -7.855 -1.183 -2.244 1.00 97.31 75 PHE A C 1
ATOM 597 O O . PHE A 1 75 ? -7.074 -1.944 -1.678 1.00 97.31 75 PHE A O 1
ATOM 604 N N . LEU A 1 76 ? -8.980 -0.761 -1.679 1.00 96.94 76 LEU A N 1
ATOM 605 C CA . LEU A 1 76 ? -9.368 -1.082 -0.313 1.00 96.94 76 LEU A CA 1
ATOM 606 C C . LEU A 1 76 ? -10.666 -1.888 -0.323 1.00 96.94 76 LEU A C 1
ATOM 608 O O . LEU A 1 76 ? -11.637 -1.477 -0.957 1.00 96.94 76 LEU A O 1
ATOM 612 N N . PHE A 1 77 ? -10.654 -3.013 0.386 1.00 96.75 77 PHE A N 1
ATOM 613 C CA . PHE A 1 77 ? -11.783 -3.927 0.534 1.00 96.75 77 PHE A CA 1
ATOM 614 C C . PHE A 1 77 ? -12.065 -4.147 2.020 1.00 96.75 77 PHE A C 1
ATOM 616 O O . PHE A 1 77 ? -11.129 -4.351 2.798 1.00 96.75 77 PHE A O 1
ATOM 623 N N . ASP A 1 78 ? -13.332 -4.079 2.412 1.00 93.25 78 ASP A N 1
ATOM 624 C CA . ASP A 1 78 ? -13.800 -4.541 3.716 1.00 93.25 78 ASP A CA 1
ATOM 625 C C . ASP A 1 78 ? -14.136 -6.041 3.692 1.00 93.25 78 ASP A C 1
ATOM 627 O O . ASP A 1 78 ? -14.259 -6.642 2.621 1.00 93.25 78 ASP A O 1
ATOM 631 N N . GLU A 1 79 ? -14.175 -6.657 4.879 1.00 87.12 79 GLU A N 1
ATOM 632 C CA . GLU A 1 79 ? -14.582 -8.061 5.071 1.00 87.12 79 GLU A CA 1
ATOM 633 C C . GLU A 1 79 ? -16.097 -8.289 4.949 1.00 87.12 79 GLU 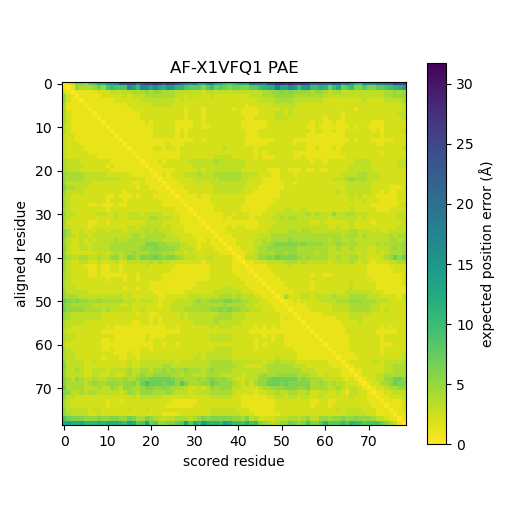A C 1
ATOM 635 O O . GLU A 1 79 ? -16.882 -7.404 5.364 1.00 87.12 79 GLU A O 1
#

Foldseek 3Di:
DQLLVLLVVLQVQLCVQCVVDPWWDDKDWDDCSVVVNSDDDATEMETETQDDPCVVVSVVSNVVSVVRPDHYDYHYHYD